Protein AF-A0A6N7W928-F1 (afdb_monomer_lite)

Foldseek 3Di:
DFFDWDDDDPATWTFWDWDQPDKDFLPPPVDPLPLPDPPHDSGDMDTRTHDTFTQPDTGGDDDDPDTDDDPPVVVVVSHVVGD

Organism: NCBI:txid2652290

Structure (mmCIF, N/CA/C/O backbone):
data_AF-A0A6N7W928-F1
#
_entry.id   AF-A0A6N7W928-F1
#
loop_
_atom_site.group_PDB
_atom_site.id
_atom_site.type_symbol
_atom_site.label_atom_id
_atom_site.label_alt_id
_atom_site.label_comp_id
_atom_site.label_asym_id
_atom_site.label_entity_id
_atom_site.label_seq_id
_atom_site.pdbx_PDB_ins_code
_atom_site.Cartn_x
_atom_s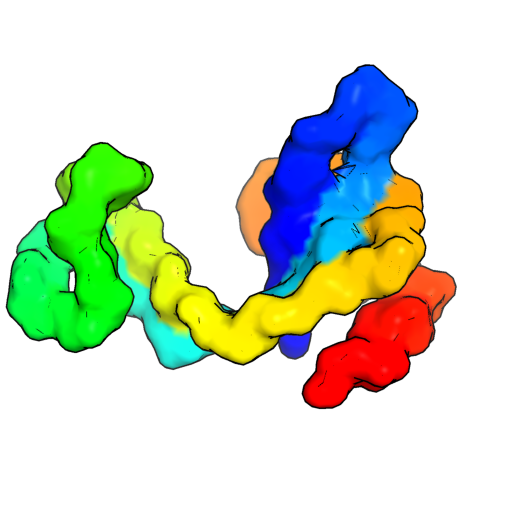ite.Cartn_y
_atom_site.Cartn_z
_atom_site.occupancy
_atom_site.B_iso_or_equiv
_atom_site.auth_seq_id
_atom_site.auth_comp_id
_atom_site.auth_asym_id
_atom_site.auth_atom_id
_atom_site.pdbx_PDB_model_num
ATOM 1 N N . MET A 1 1 ? -3.015 -10.206 1.020 1.00 38.66 1 MET A N 1
ATOM 2 C CA . MET A 1 1 ? -3.535 -8.842 0.797 1.00 38.66 1 MET A CA 1
ATOM 3 C C . MET A 1 1 ? -2.500 -7.753 1.103 1.00 38.66 1 MET A C 1
ATOM 5 O O . MET A 1 1 ? -1.735 -7.931 2.045 1.00 38.66 1 MET A O 1
ATOM 9 N N . ARG A 1 2 ? -2.418 -6.654 0.330 1.00 43.00 2 ARG A N 1
ATOM 10 C CA . ARG A 1 2 ? -1.447 -5.546 0.530 1.00 43.00 2 ARG A CA 1
ATOM 11 C C . ARG A 1 2 ? -2.167 -4.180 0.467 1.00 43.00 2 ARG A C 1
ATOM 13 O O . ARG A 1 2 ? -3.052 -3.980 -0.354 1.00 43.00 2 ARG A O 1
ATOM 20 N N . VAL A 1 3 ? -1.818 -3.255 1.365 1.00 42.09 3 VAL A N 1
ATOM 21 C CA . VAL A 1 3 ? -2.570 -2.011 1.655 1.00 42.09 3 VAL A CA 1
ATOM 22 C C . VAL A 1 3 ? -1.739 -0.767 1.310 1.00 42.09 3 VAL A C 1
ATOM 24 O O . VAL A 1 3 ? -0.552 -0.720 1.629 1.00 42.09 3 VAL A O 1
ATOM 27 N N . LEU A 1 4 ? -2.369 0.262 0.727 1.00 47.06 4 LEU A N 1
ATOM 28 C CA . LEU A 1 4 ? -1.801 1.606 0.518 1.00 47.06 4 LEU A CA 1
ATOM 29 C C . LEU A 1 4 ? -2.591 2.654 1.309 1.00 47.06 4 LEU A C 1
ATOM 31 O O . LEU A 1 4 ? -3.819 2.635 1.322 1.00 47.06 4 LEU A O 1
ATOM 35 N N . THR A 1 5 ? -1.891 3.595 1.942 1.00 47.78 5 THR A N 1
ATOM 36 C CA . THR A 1 5 ? -2.489 4.677 2.746 1.00 47.78 5 THR A CA 1
ATOM 37 C C . THR A 1 5 ? -2.324 6.040 2.059 1.00 47.78 5 THR A C 1
ATOM 39 O O . THR A 1 5 ? -1.234 6.338 1.572 1.00 47.78 5 THR A O 1
ATOM 42 N N . VAL A 1 6 ? -3.355 6.898 2.076 1.00 43.47 6 VAL A N 1
ATOM 43 C CA . VAL A 1 6 ? -3.313 8.315 1.629 1.00 43.47 6 VAL A CA 1
ATOM 44 C C . VAL A 1 6 ? -3.633 9.244 2.812 1.00 43.47 6 VAL A C 1
ATOM 46 O O . VAL A 1 6 ? -4.352 8.864 3.730 1.00 43.47 6 VAL A O 1
ATOM 49 N N . ARG A 1 7 ? -3.070 10.462 2.814 1.00 44.59 7 ARG A N 1
ATOM 50 C CA . ARG A 1 7 ? -3.112 11.429 3.927 1.00 44.59 7 ARG A CA 1
ATOM 51 C C . ARG A 1 7 ? -4.396 12.282 3.918 1.00 44.59 7 ARG A C 1
ATOM 53 O O . ARG A 1 7 ? -4.604 13.053 2.986 1.00 44.59 7 ARG A O 1
ATOM 60 N N . GLN A 1 8 ? -5.201 12.198 4.982 1.00 47.41 8 GLN A N 1
ATOM 61 C CA . GLN A 1 8 ? -6.295 13.129 5.322 1.00 47.41 8 GLN A CA 1
ATOM 62 C C . GLN A 1 8 ? -5.925 13.961 6.572 1.00 47.41 8 GLN A C 1
ATOM 64 O O . GLN A 1 8 ? -5.085 13.519 7.358 1.00 47.41 8 GLN A O 1
ATOM 69 N N . PRO A 1 9 ? -6.491 15.170 6.772 1.00 48.56 9 PRO A N 1
ATOM 70 C CA . PRO A 1 9 ? -5.882 16.185 7.638 1.00 48.56 9 PRO A CA 1
ATOM 71 C C . PRO A 1 9 ? -5.889 15.905 9.152 1.00 48.56 9 PRO A C 1
ATOM 73 O O . PRO A 1 9 ? -5.203 16.630 9.861 1.00 48.56 9 PRO A O 1
ATOM 76 N N . HIS A 1 10 ? -6.570 14.870 9.665 1.00 52.88 10 HIS A N 1
ATOM 77 C CA . HIS A 1 10 ? -6.643 14.644 11.123 1.00 52.88 10 HIS A CA 1
ATOM 78 C C . HIS A 1 10 ? -6.521 13.189 11.607 1.00 52.88 10 HIS A C 1
ATOM 80 O O . HIS A 1 10 ? -6.605 12.957 12.809 1.00 52.88 10 HIS A O 1
ATOM 86 N N . ALA A 1 11 ? -6.271 12.205 10.738 1.00 60.38 11 ALA A N 1
ATOM 87 C CA . ALA A 1 11 ? -5.958 10.848 11.191 1.00 60.38 11 ALA A CA 1
ATOM 88 C C . ALA A 1 11 ? -5.196 10.065 10.120 1.00 60.38 11 ALA A C 1
ATOM 90 O O . ALA A 1 11 ? -5.547 10.081 8.940 1.00 60.38 11 ALA A O 1
ATOM 91 N N . TRP A 1 12 ? -4.153 9.359 10.545 1.00 83.31 12 TRP A N 1
ATOM 92 C CA . TRP A 1 12 ? -3.576 8.271 9.769 1.00 83.31 12 TRP A CA 1
ATOM 93 C C . TRP A 1 12 ? -4.623 7.166 9.657 1.00 83.31 12 TRP A C 1
ATOM 95 O O . TRP A 1 12 ? -5.219 6.793 10.670 1.00 83.31 12 TRP A O 1
ATOM 105 N N . ALA A 1 13 ? -4.874 6.667 8.451 1.00 91.56 13 ALA A N 1
ATOM 106 C CA . ALA A 1 13 ? -5.881 5.642 8.246 1.00 91.56 13 ALA A CA 1
ATOM 107 C C . ALA A 1 13 ? -5.524 4.705 7.095 1.00 91.56 13 ALA A C 1
ATOM 109 O O . ALA A 1 13 ? -4.855 5.086 6.128 1.00 91.56 13 ALA A O 1
ATOM 110 N N . ILE A 1 14 ? -6.034 3.482 7.194 1.00 91.75 14 ILE A N 1
ATOM 111 C CA . ILE A 1 14 ? -6.163 2.576 6.059 1.00 91.75 14 ILE A CA 1
ATOM 112 C C . ILE A 1 14 ? -7.445 2.953 5.317 1.00 91.75 14 ILE A C 1
ATOM 114 O O . ILE A 1 14 ? -8.501 3.100 5.930 1.00 91.75 14 ILE A O 1
ATOM 118 N N . ILE A 1 15 ? -7.343 3.128 3.998 1.00 93.12 15 ILE A N 1
ATOM 119 C CA . ILE A 1 15 ? -8.447 3.618 3.151 1.00 93.12 15 ILE A CA 1
ATOM 120 C C . ILE A 1 15 ? -8.889 2.619 2.077 1.00 93.12 15 ILE A C 1
ATOM 122 O O . ILE A 1 15 ? -9.866 2.855 1.372 1.00 93.12 15 ILE A O 1
ATOM 126 N N . GLY A 1 16 ? -8.172 1.511 1.926 1.00 92.69 16 GLY A N 1
ATOM 127 C CA . GLY A 1 16 ? -8.477 0.511 0.920 1.00 92.69 16 GLY A CA 1
ATOM 128 C C . GLY A 1 16 ? -7.370 -0.516 0.765 1.00 92.69 16 GLY A C 1
ATOM 129 O O . GLY A 1 16 ? -6.315 -0.434 1.399 1.00 92.69 16 GLY A O 1
ATOM 130 N N . ILE A 1 17 ? -7.630 -1.468 -0.117 1.00 94.19 17 ILE A N 1
ATOM 131 C CA . ILE A 1 17 ? -6.735 -2.568 -0.459 1.00 94.19 17 ILE A CA 1
ATOM 132 C C . ILE A 1 17 ? -6.499 -2.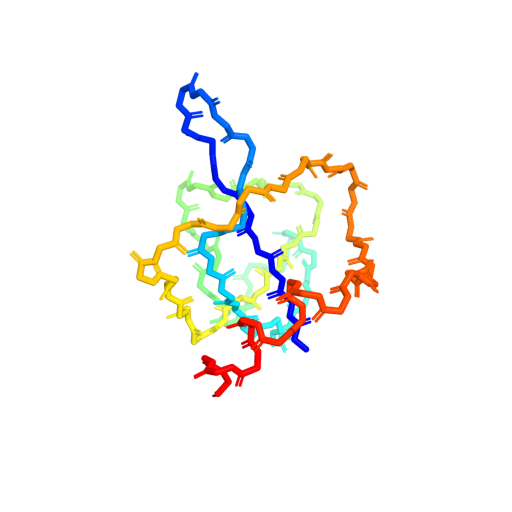599 -1.967 1.00 94.19 17 ILE A C 1
ATOM 134 O O . ILE A 1 17 ? -7.317 -2.123 -2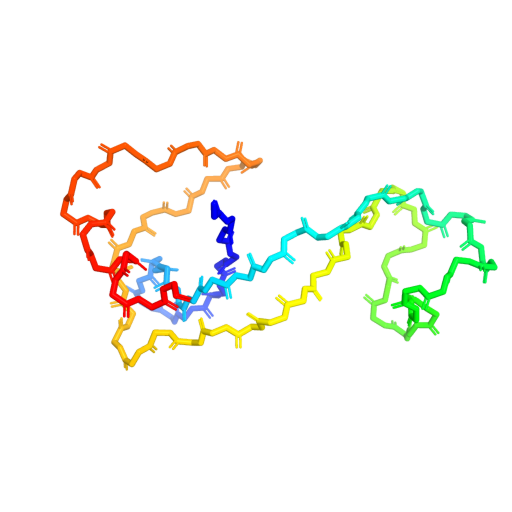.759 1.00 94.19 17 ILE A O 1
ATOM 138 N N . VAL A 1 18 ? -5.371 -3.175 -2.359 1.00 94.31 18 VAL A N 1
ATOM 139 C CA . VAL A 1 18 ? -5.007 -3.428 -3.754 1.00 94.31 18 VAL A CA 1
ATOM 140 C C . VAL A 1 18 ? -4.316 -4.780 -3.852 1.00 94.31 18 VAL A C 1
ATOM 142 O O . VAL A 1 18 ? -3.687 -5.254 -2.900 1.00 94.31 18 VAL A O 1
ATOM 145 N N . ASP A 1 19 ? -4.361 -5.372 -5.034 1.00 94.06 19 ASP A N 1
ATOM 146 C CA . ASP A 1 19 ? -3.537 -6.527 -5.351 1.00 94.06 19 ASP A CA 1
ATOM 147 C C . ASP A 1 19 ? -2.195 -6.040 -5.891 1.00 94.06 19 ASP A C 1
ATOM 149 O O . ASP A 1 19 ? -2.141 -5.330 -6.893 1.00 94.06 19 ASP A O 1
ATOM 153 N N . LEU A 1 20 ? -1.093 -6.410 -5.236 1.00 92.94 20 LEU A N 1
ATOM 154 C CA . LEU A 1 20 ? 0.242 -6.222 -5.808 1.00 92.94 20 LEU A CA 1
ATOM 155 C C . LEU A 1 20 ? 0.519 -7.390 -6.751 1.00 92.94 20 LEU A C 1
ATOM 157 O O . LEU A 1 20 ? 0.808 -8.490 -6.275 1.00 92.94 20 LEU A O 1
ATOM 161 N N . VAL A 1 21 ? 0.425 -7.135 -8.053 1.00 93.50 21 VAL A N 1
ATOM 162 C CA . VAL A 1 21 ? 0.492 -8.166 -9.099 1.00 93.50 21 VAL A CA 1
ATOM 163 C C . VAL A 1 21 ? 1.871 -8.291 -9.739 1.00 93.50 21 VAL A C 1
ATOM 165 O O . VAL A 1 21 ? 2.182 -9.345 -10.278 1.00 93.50 21 VAL A O 1
ATOM 168 N N . ASP A 1 22 ? 2.704 -7.250 -9.659 1.00 91.38 22 ASP A N 1
ATOM 169 C CA . ASP A 1 22 ? 4.075 -7.271 -10.175 1.00 91.38 22 ASP A CA 1
ATOM 170 C C . ASP A 1 22 ? 4.951 -6.165 -9.544 1.00 91.38 22 ASP A C 1
ATOM 172 O O . ASP A 1 22 ? 4.443 -5.207 -8.949 1.00 91.38 22 ASP A O 1
ATOM 176 N N . VAL A 1 23 ? 6.276 -6.305 -9.649 1.00 91.06 23 VAL A N 1
ATOM 177 C CA . VAL A 1 23 ? 7.282 -5.327 -9.217 1.00 91.06 23 VAL A CA 1
ATOM 178 C C . VAL A 1 23 ? 8.412 -5.273 -10.242 1.00 91.06 23 VAL A C 1
ATOM 180 O O . VAL A 1 23 ? 9.060 -6.283 -10.502 1.00 91.06 23 VAL A O 1
ATOM 183 N N . HIS A 1 24 ? 8.736 -4.083 -10.754 1.00 88.25 24 HIS A N 1
ATOM 184 C CA . HIS A 1 24 ? 9.798 -3.938 -11.756 1.00 88.25 24 HIS A CA 1
ATOM 185 C C . HIS A 1 24 ? 10.630 -2.659 -11.562 1.00 88.25 24 HIS A C 1
ATOM 187 O O . HIS A 1 24 ? 10.159 -1.684 -10.970 1.00 88.25 24 HIS A O 1
ATOM 193 N N . PRO A 1 25 ? 11.879 -2.614 -12.061 1.00 89.00 25 PRO A N 1
ATOM 194 C CA . PRO A 1 25 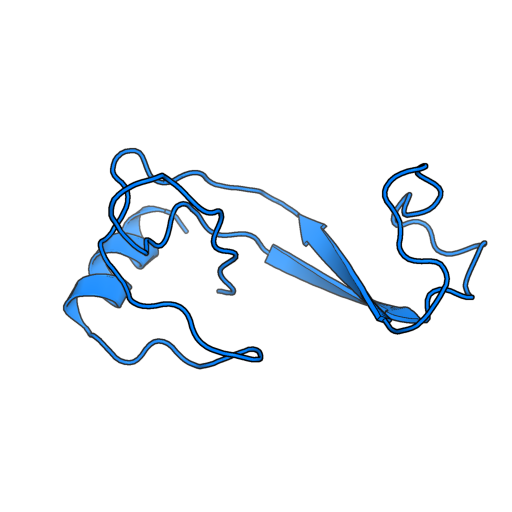? 12.677 -1.396 -12.043 1.00 89.00 25 PRO A CA 1
ATOM 195 C C . PRO A 1 25 ? 12.114 -0.347 -13.010 1.00 89.00 25 PRO A C 1
ATOM 197 O O . PRO A 1 25 ? 11.603 -0.658 -14.089 1.00 89.00 25 PRO A O 1
ATOM 200 N N . SER A 1 26 ? 12.277 0.922 -12.649 1.00 82.00 26 SER A N 1
ATOM 201 C CA . SER A 1 26 ? 11.798 2.085 -13.413 1.00 82.00 26 SER A CA 1
ATOM 202 C C . SER A 1 26 ? 12.354 2.218 -14.837 1.00 82.00 26 SER A C 1
ATOM 204 O O . SER A 1 26 ? 11.721 2.863 -15.672 1.00 82.00 26 SER A O 1
ATOM 206 N N . GLY A 1 27 ? 13.507 1.602 -15.126 1.00 76.06 27 GLY A N 1
ATOM 207 C CA . GLY A 1 27 ? 14.152 1.613 -16.444 1.00 76.06 27 GLY A CA 1
ATOM 208 C C . GLY A 1 27 ? 13.568 0.627 -17.461 1.00 76.06 27 GLY A C 1
ATOM 209 O O . GLY A 1 27 ? 13.995 0.629 -18.612 1.00 76.06 27 GLY A O 1
ATOM 210 N N . ASN A 1 28 ? 12.605 -0.213 -17.070 1.00 76.62 28 ASN A N 1
ATOM 211 C CA . ASN A 1 28 ? 11.975 -1.161 -17.986 1.00 76.62 28 ASN A CA 1
ATOM 212 C C . ASN A 1 28 ? 10.834 -0.489 -18.777 1.00 76.62 28 ASN A C 1
ATOM 214 O O . ASN A 1 28 ? 9.656 -0.648 -18.466 1.00 76.62 28 ASN A O 1
ATOM 218 N N . PHE A 1 29 ? 11.186 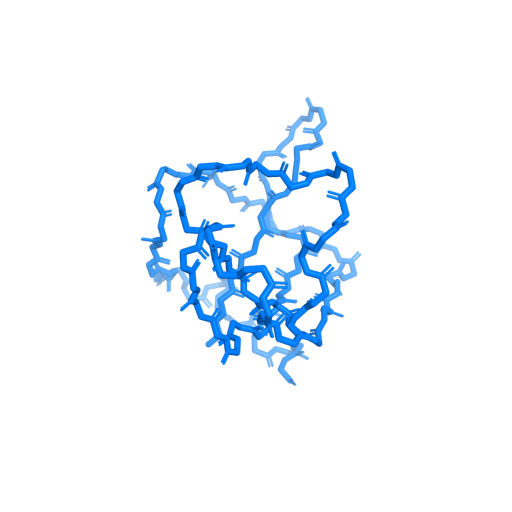0.311 -19.788 1.00 67.69 29 PHE A N 1
ATOM 219 C CA . PHE A 1 29 ? 10.228 1.103 -20.577 1.00 67.69 29 PHE A CA 1
ATOM 220 C C . PHE A 1 29 ? 9.286 0.267 -21.455 1.00 67.69 29 PHE A C 1
ATOM 222 O O . PHE A 1 29 ? 8.259 0.787 -21.894 1.00 67.69 29 PHE A O 1
ATOM 229 N N . GLN A 1 30 ? 9.626 -1.002 -21.697 1.00 75.44 30 GLN A N 1
ATOM 230 C CA . GLN A 1 30 ? 8.799 -1.969 -22.421 1.00 75.44 30 GLN A CA 1
ATOM 231 C C . GLN A 1 30 ? 7.853 -2.754 -21.496 1.00 75.44 30 GLN A C 1
ATOM 233 O O . GLN A 1 30 ? 7.115 -3.616 -21.969 1.00 75.44 30 GLN A O 1
ATOM 238 N N . HIS A 1 31 ? 7.850 -2.472 -20.188 1.00 75.44 31 HIS A N 1
ATOM 239 C CA . HIS A 1 31 ? 7.005 -3.187 -19.239 1.00 75.44 31 HIS A CA 1
ATOM 240 C C . HIS A 1 31 ? 5.508 -2.867 -19.457 1.00 75.44 31 HIS A C 1
ATOM 242 O O . HIS A 1 31 ? 5.133 -1.689 -19.479 1.00 75.44 31 HIS A O 1
ATOM 248 N N . PRO A 1 32 ? 4.622 -3.877 -19.573 1.00 76.06 32 PRO A N 1
ATOM 249 C CA . PRO A 1 32 ? 3.225 -3.690 -19.986 1.00 76.06 32 PRO A CA 1
ATOM 250 C C . PRO A 1 32 ? 2.330 -3.016 -18.933 1.00 76.06 32 PRO A C 1
ATOM 252 O O . PRO A 1 32 ? 1.165 -2.741 -19.201 1.00 76.06 32 PRO A O 1
ATOM 255 N N . CYS A 1 33 ? 2.851 -2.710 -17.743 1.00 75.25 33 CYS A N 1
ATOM 256 C CA . CYS A 1 33 ? 2.090 -2.132 -16.629 1.00 75.25 33 CYS A CA 1
ATOM 257 C C . CYS A 1 33 ? 1.614 -0.680 -16.842 1.00 75.25 33 CYS A C 1
ATOM 259 O O . CYS A 1 33 ? 0.979 -0.112 -15.957 1.00 75.25 33 CYS A O 1
ATOM 261 N N . GLY A 1 34 ? 1.958 -0.033 -17.962 1.00 73.12 34 GLY A N 1
ATOM 262 C CA . GLY A 1 34 ? 1.518 1.335 -18.249 1.00 73.12 34 GLY A CA 1
ATOM 263 C C . GLY A 1 34 ? 2.164 2.413 -17.368 1.00 73.12 34 GLY A C 1
ATOM 264 O O . GLY A 1 34 ? 1.693 3.549 -17.352 1.00 73.12 34 GLY A O 1
ATOM 265 N N . CYS A 1 35 ? 3.274 2.119 -16.676 1.00 73.94 35 CYS A N 1
ATOM 266 C CA . CYS A 1 35 ? 3.980 3.075 -15.809 1.00 73.94 35 CYS A CA 1
ATOM 267 C C . CYS A 1 35 ? 4.612 4.272 -16.555 1.00 73.94 35 CYS A C 1
ATOM 269 O O . CYS A 1 35 ? 5.214 5.138 -15.926 1.00 73.94 35 CYS A O 1
ATOM 271 N N . ASN A 1 36 ? 4.460 4.378 -17.881 1.00 70.81 36 ASN A N 1
ATOM 272 C CA . ASN A 1 36 ? 4.901 5.509 -18.710 1.00 70.81 36 ASN A CA 1
ATOM 273 C C . ASN A 1 36 ? 4.083 6.806 -18.490 1.00 70.81 36 ASN A C 1
ATOM 275 O O . ASN A 1 36 ? 4.014 7.659 -19.373 1.00 70.81 36 ASN A O 1
ATOM 279 N N . THR A 1 37 ? 3.482 6.995 -17.313 1.00 75.06 37 THR A N 1
ATOM 280 C CA . THR A 1 37 ? 2.732 8.211 -16.970 1.00 75.06 37 THR A CA 1
ATOM 281 C C . THR A 1 37 ? 3.656 9.323 -16.464 1.00 75.06 37 THR A C 1
ATOM 283 O O . THR A 1 37 ? 4.764 9.074 -15.988 1.00 75.06 37 THR A O 1
ATOM 286 N N . LYS A 1 38 ? 3.183 10.575 -16.500 1.00 80.81 38 LYS A N 1
ATOM 287 C CA . LYS A 1 38 ? 3.916 11.736 -15.953 1.00 80.81 38 LYS A CA 1
ATOM 288 C C . LYS A 1 38 ? 4.087 11.717 -14.427 1.00 80.81 38 LYS A C 1
ATOM 290 O O . LYS A 1 38 ? 4.868 12.495 -13.898 1.00 80.81 38 LYS A O 1
ATOM 295 N N . TRP A 1 39 ? 3.353 10.850 -13.731 1.00 79.62 39 TRP A N 1
ATOM 296 C CA . TRP A 1 39 ? 3.370 10.731 -12.269 1.00 79.62 39 TRP A CA 1
ATOM 297 C C . TRP A 1 39 ? 4.404 9.722 -11.762 1.00 79.62 39 TRP A C 1
ATOM 299 O O . TRP A 1 39 ? 4.620 9.596 -10.559 1.00 79.62 39 TRP A O 1
ATOM 309 N N . ARG A 1 40 ? 5.044 8.992 -12.678 1.00 78.38 40 ARG A N 1
ATOM 310 C CA . ARG A 1 40 ? 6.085 8.019 -12.369 1.00 78.38 40 ARG A CA 1
ATOM 311 C C . ARG A 1 40 ? 7.342 8.697 -11.819 1.00 78.38 40 ARG A C 1
ATOM 313 O O . ARG A 1 40 ? 7.881 9.617 -12.433 1.00 78.38 40 ARG A O 1
ATOM 320 N N . LEU A 1 41 ? 7.926 8.092 -10.784 1.00 83.38 41 LEU A N 1
ATOM 321 C CA . LEU A 1 41 ? 9.333 8.308 -10.449 1.00 83.38 41 LEU A CA 1
ATOM 322 C C . LEU A 1 41 ? 10.242 7.570 -11.449 1.00 83.38 41 LEU A C 1
ATOM 324 O O . LEU A 1 41 ? 10.100 6.366 -11.660 1.00 83.38 41 LEU A O 1
ATOM 328 N N . ARG A 1 42 ? 11.189 8.280 -12.075 1.00 82.25 42 ARG A N 1
ATOM 329 C CA . ARG A 1 42 ? 12.096 7.724 -13.106 1.00 82.25 42 ARG A CA 1
ATOM 330 C C . ARG A 1 42 ? 13.231 6.850 -12.554 1.00 82.25 42 ARG A C 1
ATOM 332 O O . ARG A 1 42 ? 14.067 6.395 -13.325 1.00 82.25 42 ARG A O 1
ATOM 339 N N . THR A 1 43 ? 13.275 6.657 -11.242 1.00 86.56 43 THR A N 1
ATOM 340 C CA . THR A 1 43 ? 14.285 5.877 -10.525 1.00 86.56 43 THR A CA 1
ATOM 341 C C . THR A 1 43 ? 13.605 4.914 -9.549 1.00 86.56 43 THR A C 1
ATOM 343 O O . THR A 1 43 ? 12.420 5.053 -9.242 1.00 86.56 43 THR A O 1
ATOM 346 N N . GLY A 1 44 ? 14.348 3.914 -9.071 1.00 87.50 44 GLY A N 1
ATOM 347 C CA . GLY A 1 44 ? 13.846 2.921 -8.119 1.00 87.50 44 GLY A CA 1
ATOM 348 C C . GLY A 1 44 ? 12.974 1.836 -8.757 1.00 87.50 44 GLY A C 1
ATOM 349 O O . GLY A 1 44 ? 13.116 1.533 -9.948 1.00 87.50 44 GLY A O 1
ATOM 350 N N . TYR A 1 45 ? 12.095 1.256 -7.938 1.00 89.44 45 TYR A N 1
ATOM 351 C CA . TYR A 1 45 ? 11.155 0.197 -8.307 1.00 89.44 45 TYR A CA 1
ATOM 352 C C . TYR A 1 45 ? 9.723 0.725 -8.356 1.00 89.44 45 TYR A C 1
ATOM 354 O O . TYR A 1 45 ? 9.333 1.580 -7.559 1.00 89.44 45 TYR A O 1
ATOM 362 N N . HIS A 1 46 ? 8.930 0.185 -9.274 1.00 88.69 46 HIS A N 1
ATOM 363 C CA . HIS A 1 46 ? 7.492 0.406 -9.348 1.00 88.69 46 HIS A CA 1
ATOM 364 C C . HIS A 1 46 ? 6.753 -0.814 -8.827 1.00 88.69 46 HIS A C 1
ATOM 366 O O . HIS A 1 46 ? 7.137 -1.951 -9.093 1.00 88.69 46 HIS A O 1
ATOM 372 N N . LEU A 1 47 ? 5.678 -0.547 -8.093 1.00 90.38 47 LEU A N 1
ATOM 373 C CA . LEU A 1 47 ? 4.711 -1.545 -7.670 1.00 90.38 47 LEU A CA 1
ATOM 374 C C . LEU A 1 47 ? 3.543 -1.503 -8.653 1.00 90.38 47 LEU A C 1
ATOM 376 O O . LEU A 1 47 ? 2.947 -0.440 -8.846 1.00 90.38 47 LEU A O 1
ATOM 380 N N . VAL A 1 48 ? 3.223 -2.635 -9.273 1.00 89.69 48 VAL A N 1
ATOM 381 C CA . VAL A 1 48 ? 2.080 -2.755 -10.180 1.00 89.69 48 VAL A CA 1
ATOM 382 C C . VAL A 1 48 ? 0.884 -3.234 -9.376 1.00 89.69 48 VAL A C 1
ATOM 384 O O . VAL A 1 48 ? 0.899 -4.317 -8.791 1.00 89.69 48 VAL A O 1
ATOM 387 N N . LEU A 1 49 ? -0.142 -2.394 -9.324 1.00 91.12 49 LEU A N 1
ATOM 388 C CA . LEU A 1 49 ? -1.283 -2.563 -8.438 1.00 91.12 49 LEU A CA 1
ATOM 389 C C . LEU A 1 49 ? -2.549 -2.753 -9.266 1.00 91.12 49 LEU A C 1
ATOM 391 O O . LEU A 1 49 ? -2.787 -1.997 -10.207 1.00 91.12 49 LEU A O 1
ATOM 395 N N . ALA A 1 50 ? -3.360 -3.736 -8.897 1.00 91.62 50 ALA A N 1
ATOM 396 C CA . ALA A 1 50 ? -4.625 -4.053 -9.542 1.00 91.62 50 ALA A CA 1
ATOM 397 C C . ALA A 1 50 ? -5.768 -4.095 -8.519 1.00 91.62 50 ALA A C 1
ATOM 399 O O . ALA A 1 50 ? -5.537 -4.094 -7.308 1.00 91.62 50 ALA A O 1
ATOM 400 N N . ASN A 1 51 ? -7.001 -4.121 -9.028 1.00 93.69 51 ASN A N 1
ATOM 401 C CA . ASN A 1 51 ? -8.227 -4.320 -8.249 1.00 93.69 51 ASN A CA 1
ATOM 402 C C . ASN A 1 51 ? -8.319 -3.430 -6.990 1.00 93.69 51 ASN A C 1
ATOM 404 O O . ASN A 1 51 ? -8.431 -3.945 -5.871 1.00 93.69 51 ASN A O 1
ATOM 408 N N . PRO A 1 52 ? -8.233 -2.090 -7.136 1.00 93.69 52 PRO A N 1
ATOM 409 C CA . PRO A 1 52 ? -8.370 -1.194 -5.999 1.00 93.69 52 PRO A CA 1
ATOM 410 C C . PRO A 1 52 ? -9.773 -1.304 -5.410 1.00 93.69 52 PRO A C 1
ATOM 412 O O . PRO A 1 52 ? -10.771 -1.114 -6.104 1.00 93.69 52 PRO A O 1
ATOM 415 N N . ARG A 1 53 ? -9.838 -1.577 -4.109 1.00 94.19 53 ARG A N 1
ATOM 416 C CA . ARG A 1 53 ? -11.088 -1.673 -3.354 1.00 94.19 53 ARG A CA 1
ATOM 417 C C . ARG A 1 53 ? -11.019 -0.701 -2.188 1.00 94.19 53 ARG A C 1
ATOM 419 O O . ARG A 1 53 ? -10.211 -0.858 -1.273 1.00 94.19 53 ARG A O 1
ATOM 426 N N . ALA A 1 54 ? -11.820 0.355 -2.273 1.00 91.81 54 ALA A N 1
ATOM 427 C CA . ALA A 1 54 ? -11.881 1.385 -1.248 1.00 91.81 54 ALA A CA 1
ATOM 428 C C . ALA A 1 54 ? -12.714 0.905 -0.053 1.00 91.81 54 ALA A C 1
ATOM 430 O O . ALA A 1 54 ? -13.773 0.302 -0.223 1.00 91.81 54 ALA A O 1
ATOM 431 N N . LEU A 1 55 ? -12.256 1.225 1.155 1.00 90.06 55 LEU A N 1
ATOM 432 C CA . LEU A 1 55 ? -13.051 1.067 2.367 1.00 90.06 55 LEU A CA 1
ATOM 433 C C . LEU A 1 55 ? -14.179 2.103 2.370 1.00 90.06 55 LEU A C 1
ATOM 435 O O . LEU A 1 55 ? -13.942 3.282 2.102 1.00 90.06 55 LEU A O 1
ATOM 439 N N . LYS A 1 56 ? -15.398 1.688 2.738 1.00 89.31 56 LYS A N 1
ATOM 440 C CA . LYS A 1 56 ? -16.519 2.624 2.937 1.00 89.31 56 LYS A CA 1
ATOM 441 C C . LYS A 1 56 ? -16.242 3.596 4.089 1.00 89.31 56 LYS A C 1
ATOM 443 O O . LYS A 1 56 ? -16.593 4.769 3.999 1.00 89.31 56 LYS A O 1
ATOM 448 N N . THR A 1 57 ? -15.594 3.100 5.141 1.00 89.88 57 THR A N 1
ATOM 449 C CA . THR A 1 57 ? -15.180 3.875 6.312 1.00 89.88 57 THR A CA 1
ATOM 450 C C . THR A 1 57 ? -13.682 3.665 6.537 1.00 89.88 57 THR A C 1
ATOM 452 O O . THR A 1 57 ? -13.266 2.517 6.688 1.00 89.88 57 THR A O 1
ATOM 455 N N . PRO A 1 58 ? -12.852 4.725 6.560 1.00 91.19 58 PRO A N 1
ATOM 456 C CA . PRO A 1 58 ? -11.431 4.593 6.868 1.00 91.19 58 PRO A CA 1
ATOM 457 C C . PRO A 1 58 ? -11.196 3.991 8.258 1.00 91.19 58 PRO A C 1
ATOM 459 O O . PRO A 1 58 ? -11.868 4.369 9.217 1.00 91.19 58 PRO A O 1
ATOM 462 N N . ILE A 1 59 ? -10.206 3.107 8.378 1.00 91.38 59 ILE A N 1
ATOM 463 C CA . ILE A 1 59 ? -9.810 2.501 9.657 1.00 91.38 59 ILE A CA 1
ATOM 464 C C . ILE A 1 59 ? -8.664 3.333 10.242 1.00 91.38 59 ILE A C 1
ATOM 466 O O . ILE A 1 59 ? -7.603 3.388 9.608 1.00 91.38 59 ILE A O 1
ATOM 470 N N . PRO A 1 60 ? -8.820 3.975 11.415 1.00 90.69 60 PRO A N 1
ATOM 471 C CA . PRO A 1 60 ? -7.730 4.701 12.061 1.00 90.69 60 PRO A CA 1
ATOM 472 C C . PRO A 1 60 ? -6.520 3.791 12.289 1.00 90.69 60 PRO A C 1
ATOM 474 O O . PRO A 1 60 ? -6.618 2.759 12.949 1.00 90.69 60 PRO A O 1
ATOM 477 N N . TYR A 1 61 ? -5.373 4.157 11.720 1.00 89.44 61 TYR A N 1
ATOM 478 C CA . TYR A 1 61 ? -4.160 3.348 11.789 1.00 89.44 61 TYR A CA 1
ATOM 479 C C . TYR A 1 61 ? -2.921 4.190 11.480 1.00 89.44 61 TYR A C 1
ATOM 481 O O . TYR A 1 61 ? -2.798 4.758 10.395 1.00 89.44 61 TYR A O 1
ATOM 489 N N . THR A 1 62 ? -1.977 4.260 12.418 1.00 87.62 62 THR A N 1
ATOM 490 C CA . THR A 1 62 ? -0.733 5.038 12.271 1.00 87.62 62 THR A CA 1
ATOM 491 C C . THR A 1 62 ? 0.092 4.532 11.097 1.00 87.62 62 THR A C 1
ATOM 493 O O . THR A 1 62 ? 0.316 3.332 11.011 1.00 87.62 62 THR A O 1
ATOM 496 N N . GLY A 1 63 ? 0.583 5.412 10.217 1.00 85.62 63 GLY A N 1
ATOM 497 C CA . GLY A 1 63 ? 1.480 5.035 9.115 1.00 85.62 63 GLY A CA 1
ATOM 498 C C . GLY A 1 63 ? 2.844 4.506 9.589 1.00 85.62 63 GLY A C 1
ATOM 499 O O . GLY A 1 63 ? 3.246 4.725 10.728 1.00 85.62 63 GLY A O 1
ATOM 500 N N . ALA A 1 64 ? 3.573 3.816 8.710 1.00 87.31 64 ALA A N 1
ATOM 501 C CA . ALA A 1 64 ? 4.941 3.354 8.960 1.00 87.31 64 ALA A CA 1
ATOM 502 C C . ALA A 1 64 ? 5.762 3.364 7.661 1.00 87.31 64 ALA A C 1
ATOM 504 O O . ALA A 1 64 ? 5.194 3.382 6.569 1.00 87.31 64 ALA A O 1
ATOM 505 N N . LEU A 1 65 ? 7.091 3.356 7.782 1.00 87.81 65 LEU A N 1
ATOM 506 C CA . LEU A 1 65 ? 7.989 3.232 6.634 1.00 87.81 65 LEU A CA 1
ATOM 507 C C . LEU A 1 65 ? 8.087 1.773 6.177 1.00 87.81 65 LEU A C 1
ATOM 509 O O . LEU A 1 65 ? 8.202 0.866 6.998 1.00 87.81 65 LEU A O 1
ATOM 513 N N . GLY A 1 66 ? 8.102 1.573 4.858 1.00 86.50 66 GLY A N 1
ATOM 514 C CA . GLY A 1 66 ? 8.182 0.250 4.241 1.00 86.50 66 GLY A CA 1
ATOM 515 C C . GLY A 1 66 ? 6.867 -0.536 4.274 1.00 86.50 66 GLY A C 1
ATOM 516 O O . GLY A 1 66 ? 5.868 -0.122 4.861 1.00 86.50 66 GLY A O 1
ATOM 517 N N . LEU A 1 67 ? 6.870 -1.690 3.602 1.00 88.06 67 LEU A N 1
ATOM 518 C CA . LEU A 1 67 ? 5.783 -2.661 3.706 1.00 88.06 67 LEU A CA 1
ATOM 519 C C . LEU A 1 67 ? 5.874 -3.366 5.061 1.00 88.06 67 LEU A C 1
ATOM 521 O O . LEU A 1 67 ? 6.956 -3.775 5.476 1.00 88.06 67 LEU A O 1
ATOM 525 N N . ARG A 1 68 ? 4.734 -3.548 5.725 1.00 88.06 68 ARG A N 1
ATOM 526 C CA . ARG A 1 68 ? 4.651 -4.265 7.001 1.00 88.06 68 ARG A CA 1
ATOM 527 C C . ARG A 1 68 ? 3.422 -5.153 7.057 1.00 88.06 68 ARG A C 1
ATOM 529 O O . ARG A 1 68 ? 2.419 -4.884 6.397 1.00 88.06 68 ARG A O 1
ATOM 536 N N . THR A 1 69 ? 3.505 -6.171 7.898 1.00 90.31 69 THR A N 1
ATOM 537 C CA . THR A 1 69 ? 2.374 -7.033 8.224 1.00 90.31 69 THR A CA 1
ATOM 538 C C . THR A 1 69 ? 1.462 -6.320 9.215 1.00 90.31 69 THR A C 1
ATOM 540 O O . THR A 1 69 ? 1.926 -5.813 10.236 1.00 90.31 69 THR A O 1
ATOM 543 N N . ILE A 1 70 ? 0.165 -6.275 8.913 1.00 90.00 70 ILE A N 1
ATOM 544 C CA . ILE A 1 70 ? -0.860 -5.855 9.870 1.00 90.00 70 ILE A CA 1
ATOM 545 C C . ILE A 1 70 ? -1.149 -7.059 10.766 1.00 90.00 70 ILE A C 1
ATOM 547 O O . ILE A 1 70 ? -1.502 -8.121 10.264 1.00 90.00 70 ILE A O 1
ATOM 551 N N . THR A 1 71 ? -0.967 -6.903 12.074 1.00 89.69 71 THR A N 1
ATOM 552 C CA . THR A 1 71 ? -1.182 -7.973 13.063 1.00 89.69 71 THR A CA 1
ATOM 553 C C . THR A 1 71 ? -2.372 -7.714 13.981 1.00 89.69 71 THR A C 1
ATOM 555 O O . THR A 1 71 ? -2.729 -8.590 14.759 1.00 89.69 71 THR A O 1
ATOM 558 N N . ASP A 1 72 ? -2.973 -6.523 13.911 1.00 91.00 72 ASP A N 1
ATOM 559 C CA . ASP A 1 72 ? -4.136 -6.157 14.716 1.00 91.00 72 ASP A CA 1
ATOM 560 C C . ASP A 1 72 ? -5.375 -6.931 14.226 1.00 91.00 72 ASP A C 1
ATOM 562 O O . ASP A 1 72 ? -5.828 -6.688 13.101 1.00 91.00 72 ASP A O 1
ATOM 566 N N . PRO A 1 73 ? -5.943 -7.845 15.037 1.00 92.44 73 PRO A N 1
ATOM 567 C CA . PRO A 1 73 ? -7.072 -8.671 14.616 1.00 92.44 73 PRO A CA 1
ATOM 568 C C . PRO A 1 73 ? -8.327 -7.862 14.279 1.00 92.44 73 PRO A C 1
ATOM 570 O O . PRO A 1 73 ? -9.114 -8.283 13.434 1.00 92.44 73 PRO A O 1
ATOM 573 N N . SER A 1 74 ? -8.521 -6.700 14.915 1.00 90.38 74 SER A N 1
ATOM 574 C CA . SER A 1 74 ? -9.676 -5.840 14.641 1.00 90.38 74 SER A CA 1
ATOM 575 C C . SER A 1 74 ? -9.596 -5.238 13.240 1.00 90.38 74 SER A C 1
ATOM 577 O O . SER A 1 74 ? -10.584 -5.228 12.512 1.00 90.38 74 SER A O 1
ATOM 579 N N . VAL A 1 75 ? -8.395 -4.834 12.825 1.00 91.25 75 VAL A N 1
ATOM 580 C CA . VAL A 1 75 ? -8.134 -4.317 11.480 1.00 91.25 75 VAL A CA 1
ATOM 581 C C . VAL A 1 75 ? -8.241 -5.434 10.446 1.00 91.25 75 VAL A C 1
ATOM 583 O O . VAL A 1 75 ? -8.858 -5.235 9.406 1.00 91.25 75 VAL A O 1
ATOM 586 N N . LEU A 1 76 ? -7.668 -6.610 10.720 1.00 91.12 76 LEU A N 1
ATOM 587 C CA . LEU A 1 76 ? -7.727 -7.751 9.799 1.00 91.12 76 LEU A CA 1
ATOM 588 C C . LEU A 1 76 ? -9.170 -8.159 9.488 1.00 91.12 76 LEU A C 1
ATOM 590 O O . LEU A 1 76 ? -9.510 -8.315 8.319 1.00 91.12 76 LEU A O 1
ATOM 594 N N . ARG A 1 77 ? -10.034 -8.221 10.506 1.00 89.38 77 ARG A N 1
ATOM 595 C CA . ARG A 1 77 ? -11.450 -8.567 10.334 1.00 89.38 77 ARG A CA 1
ATOM 596 C C . ARG A 1 77 ? -12.202 -7.595 9.423 1.00 89.38 77 ARG A C 1
ATOM 598 O O . ARG A 1 77 ? -13.020 -8.027 8.623 1.00 89.38 77 ARG A O 1
ATOM 605 N N . GLU A 1 78 ? -11.942 -6.295 9.539 1.00 87.44 78 GLU A N 1
ATOM 606 C CA . GLU A 1 78 ? -12.554 -5.282 8.663 1.00 87.44 78 GLU A CA 1
ATOM 607 C C . GLU A 1 78 ? -12.051 -5.397 7.218 1.00 87.44 78 GLU A C 1
ATOM 609 O O . GLU A 1 78 ? -12.787 -5.160 6.262 1.00 87.44 78 GLU A O 1
ATOM 614 N N . LEU A 1 79 ? -10.784 -5.777 7.050 1.00 86.88 79 LEU A N 1
ATOM 615 C CA . LEU A 1 79 ? -10.154 -5.930 5.746 1.00 86.88 79 LEU A CA 1
ATOM 616 C C . LEU A 1 79 ? -10.623 -7.200 5.009 1.00 86.88 79 LEU A C 1
ATOM 618 O O . LEU A 1 79 ? -10.812 -7.145 3.796 1.00 86.88 79 LEU A O 1
ATOM 622 N N . GLU A 1 80 ? -10.869 -8.305 5.717 1.00 84.19 80 GLU A N 1
ATOM 623 C CA . GLU A 1 80 ? -11.388 -9.570 5.155 1.00 84.19 80 GLU A CA 1
ATOM 624 C C . GLU A 1 80 ? -12.766 -9.423 4.490 1.00 84.19 80 GLU A C 1
ATOM 626 O O . GLU A 1 80 ? -13.085 -10.154 3.560 1.00 84.19 80 GLU A O 1
ATOM 631 N N . VAL A 1 81 ? -13.582 -8.456 4.918 1.00 78.38 81 VAL A N 1
ATOM 632 C CA . VAL A 1 81 ? -14.921 -8.211 4.344 1.00 78.38 81 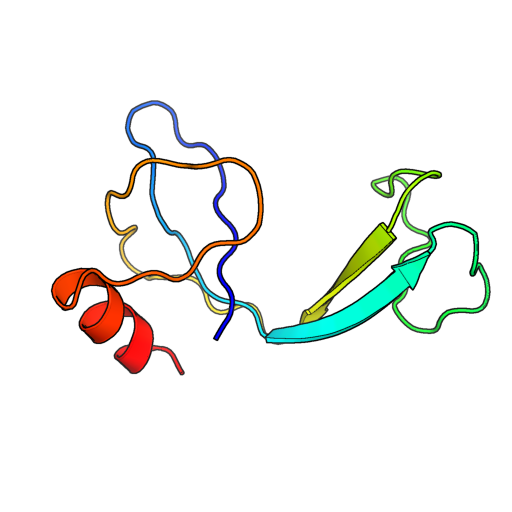VAL A CA 1
ATOM 633 C C . VAL A 1 81 ? -14.850 -7.670 2.907 1.00 78.38 81 VAL A C 1
ATOM 635 O O . VAL A 1 81 ? -15.861 -7.637 2.207 1.00 78.38 81 VAL A O 1
ATOM 638 N N . ILE A 1 82 ? -13.676 -7.210 2.468 1.00 76.50 82 ILE A N 1
ATOM 639 C CA . ILE A 1 82 ? -13.487 -6.513 1.189 1.00 76.50 82 ILE A CA 1
ATOM 640 C C . ILE A 1 82 ? -12.636 -7.332 0.206 1.00 76.50 82 ILE A C 1
ATOM 642 O O . ILE A 1 82 ? -12.494 -6.908 -0.940 1.00 76.50 82 ILE A O 1
ATOM 646 N N . GLU A 1 83 ? -12.101 -8.497 0.602 1.00 61.03 83 GLU A N 1
ATOM 647 C CA . GLU A 1 83 ? -11.496 -9.449 -0.353 1.00 61.03 83 GLU A CA 1
ATOM 648 C C . GLU A 1 83 ? -12.518 -9.963 -1.371 1.00 61.03 83 GLU A C 1
ATOM 650 O O . GLU A 1 83 ? -12.180 -9.856 -2.577 1.00 61.03 83 GLU A O 1
#

Radius of gyration: 14.53 Å; chains: 1; bounding box: 31×26×37 Å

InterPro domains:
  IPR015947 PUA-like superfamily [SSF88697] (1-71)

pLDDT: mean 80.97, std 15.07, range [38.66, 94.31]

Secondary structure (DSSP, 8-state):
-EE----BTTB-EEEEEEEEEEEEETT-TT-TT---STTS-SSSEEEEEEEEEEEEEEEE----SS------HHHHHHHHTT-

Sequence (83 aa):
MRVLTVRQPHAWAIIGIVDLVDVHPSGNFQHPCGCNTKWRLRTGYHLVLANPRALKTPIPYTGALGLRTITDPSVLRELEVIE